Protein AF-A0A9N9JJL5-F1 (afdb_monomer)

Organism: NCBI:txid94023

Sequence (107 aa):
PIGTVGAVAVDMNGIIATATSTGGFNNKKSGRIGDTPLISAGTWADNETCGVRGTVNGEYFIRYGVAHDVSARMKYLGESVHKAATTVIENLKKVGGDGGAIALDKY

InterPro domains:
  IPR000246 Peptidase T2, asparaginase 2 [PF01112] (2-106)
  IPR000246 Peptidase T2, asparaginase 2 [PTHR10188] (3-106)
  IPR029055 Nucleophile aminohydrolases, N-terminal [SSF56235] (2-106)

Mean predicted aligned error: 3.03 Å

Nearest PDB structures (foldseek):
  7r1g-assembly1_DDD  TM=9.789E-01  e=4.298E-13  Escherichia coli
  8bp9-assembly1_BBB  TM=9.759E-01  e=1.670E-12  Escherichia coli K-12
  7qyx-assembly1_BBB  TM=9.784E-01  e=3.188E-12  Escherichia coli
  7r5c-assembly1_BBB  TM=9.851E-01  e=7.880E-12  Escherichia coli
  7qsf-assembly1_DDD  TM=9.739E-01  e=7.880E-12  Escherichia coli

Solvent-accessible surface area (backbone atoms only — not comparable to full-atom values): 5892 Å² total; per-residue (Å²): 124,86,69,69,47,66,51,66,50,67,50,99,85,48,50,44,43,51,50,46,49,63,88,68,55,81,91,56,62,88,88,71,79,60,11,46,88,32,76,32,12,12,24,25,58,37,72,92,43,30,11,20,31,52,36,64,51,30,71,46,26,47,78,61,26,45,26,36,47,28,36,48,35,26,70,75,68,70,39,53,66,69,58,23,46,51,51,51,52,54,53,39,44,76,74,73,36,57,68,54,68,55,72,49,49,84,120

Secondary structure (DSSP, 8-state):
----EEEEEE-TT--EEEEEE----TTPPTT---STTSBTTTEEE-TTSEEEEEES-HHHHHHTTHHHHHHHHHHHH---HHHHHHHHHHHHHHTT---EEEEEE--

Structure (mmCIF, N/CA/C/O backbone):
data_AF-A0A9N9JJL5-F1
#
_entry.id   AF-A0A9N9JJL5-F1
#
loop_
_atom_site.group_PDB
_atom_site.id
_atom_site.type_symbol
_atom_site.label_atom_id
_atom_site.label_alt_id
_atom_site.label_comp_id
_atom_site.label_asym_id
_atom_site.label_entity_id
_atom_site.label_seq_id
_atom_site.pdbx_PDB_ins_code
_atom_site.Cartn_x
_atom_site.Cartn_y
_atom_site.Cartn_z
_atom_site.occupancy
_atom_site.B_iso_or_equiv
_atom_site.auth_seq_id
_atom_site.auth_comp_id
_atom_site.auth_asym_id
_atom_site.auth_atom_id
_atom_site.pdbx_PDB_model_num
ATOM 1 N N . PRO A 1 1 ? 11.301 7.832 -13.876 1.00 60.03 1 PRO A N 1
ATOM 2 C CA . PRO A 1 1 ? 9.855 7.599 -13.634 1.00 60.03 1 PRO A CA 1
ATOM 3 C C . PRO A 1 1 ? 9.138 8.920 -13.380 1.00 60.03 1 PRO A C 1
ATOM 5 O O . PRO A 1 1 ? 9.509 9.592 -12.429 1.00 60.03 1 PRO A O 1
ATOM 8 N N . ILE A 1 2 ? 8.144 9.299 -14.182 1.00 59.25 2 ILE A N 1
ATOM 9 C CA . ILE A 1 2 ? 7.223 10.368 -13.779 1.00 59.25 2 ILE A CA 1
ATOM 10 C C . ILE A 1 2 ? 5.853 10.013 -14.364 1.00 59.25 2 ILE A C 1
ATOM 12 O O . ILE A 1 2 ? 5.703 10.041 -15.580 1.00 59.25 2 ILE A O 1
ATOM 16 N N . GLY A 1 3 ? 4.890 9.600 -13.529 1.00 73.25 3 GLY A N 1
ATOM 17 C CA . GLY A 1 3 ? 3.501 9.471 -13.992 1.00 73.25 3 GLY A CA 1
ATOM 18 C C . GLY A 1 3 ? 2.620 8.366 -13.407 1.00 73.25 3 GLY A C 1
ATOM 19 O O . GLY A 1 3 ? 1.536 8.169 -13.944 1.00 73.25 3 GLY A O 1
ATOM 20 N N . THR A 1 4 ? 3.008 7.635 -12.351 1.00 88.94 4 THR A N 1
ATOM 21 C CA . THR A 1 4 ? 2.000 6.813 -11.650 1.00 88.94 4 THR A CA 1
ATOM 22 C C . THR A 1 4 ? 1.018 7.743 -10.946 1.00 88.94 4 THR A C 1
ATOM 24 O O . THR A 1 4 ? 1.412 8.573 -10.122 1.00 88.94 4 THR A O 1
ATOM 27 N N . VAL A 1 5 ? -0.258 7.592 -11.278 1.00 93.69 5 VAL A N 1
ATOM 28 C CA . VAL A 1 5 ? -1.373 8.342 -10.703 1.00 93.69 5 VAL A CA 1
ATOM 29 C C . VAL A 1 5 ? -2.281 7.392 -9.942 1.00 93.69 5 VAL A C 1
ATOM 31 O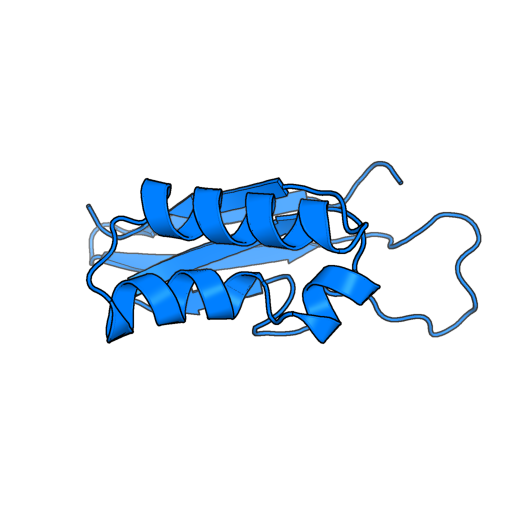 O . VAL A 1 5 ? -2.325 6.195 -10.215 1.00 93.69 5 VAL A O 1
ATOM 34 N N . GLY A 1 6 ? -3.017 7.922 -8.979 1.00 94.44 6 GLY A N 1
ATOM 35 C CA . GLY A 1 6 ? -3.997 7.138 -8.251 1.00 94.44 6 GLY A CA 1
ATOM 36 C C . GLY A 1 6 ? -4.735 7.970 -7.223 1.00 94.44 6 GLY A C 1
ATOM 37 O O . GLY A 1 6 ? -4.286 9.058 -6.853 1.00 94.44 6 GLY A O 1
ATOM 38 N N . ALA A 1 7 ? -5.858 7.434 -6.771 1.00 96.94 7 ALA A N 1
ATOM 39 C CA . ALA A 1 7 ? -6.756 8.055 -5.817 1.00 96.94 7 ALA A CA 1
ATOM 40 C C . ALA A 1 7 ? -7.221 7.022 -4.790 1.00 96.94 7 ALA A C 1
ATOM 42 O O . ALA A 1 7 ? -7.370 5.843 -5.111 1.00 96.94 7 ALA A O 1
ATOM 43 N N . VAL A 1 8 ? -7.453 7.502 -3.571 1.00 97.62 8 VAL A N 1
ATOM 44 C CA . VAL A 1 8 ? -8.130 6.781 -2.493 1.00 97.62 8 VAL A CA 1
ATOM 45 C C . VAL A 1 8 ? -9.303 7.655 -2.064 1.00 97.62 8 VAL A C 1
ATOM 47 O O . VAL A 1 8 ? -9.130 8.869 -1.937 1.00 97.62 8 VAL A O 1
ATOM 50 N N . ALA A 1 9 ? -10.477 7.064 -1.875 1.00 97.81 9 ALA A N 1
ATOM 51 C CA . ALA A 1 9 ? -11.674 7.768 -1.436 1.00 97.81 9 ALA A CA 1
ATOM 52 C C . ALA A 1 9 ? -12.482 6.918 -0.450 1.00 97.81 9 ALA A C 1
ATOM 54 O O . ALA A 1 9 ? -12.456 5.688 -0.515 1.00 97.81 9 ALA A O 1
ATOM 55 N N . VAL A 1 10 ? -13.217 7.605 0.425 1.00 97.56 10 VAL A N 1
ATOM 56 C CA . VAL A 1 10 ? -14.236 7.037 1.313 1.00 97.56 10 VAL A CA 1
ATOM 57 C C . VAL A 1 10 ? -15.564 7.706 0.998 1.00 97.56 10 VAL A C 1
ATOM 59 O O . VAL A 1 10 ? -15.629 8.933 0.890 1.00 97.56 10 VAL A O 1
ATOM 62 N N . ASP A 1 11 ? -16.608 6.904 0.810 1.00 96.75 11 ASP A N 1
ATOM 63 C CA . ASP A 1 11 ? -17.966 7.407 0.622 1.00 96.75 11 ASP A CA 1
ATOM 64 C C . ASP A 1 11 ? -18.697 7.639 1.962 1.00 96.75 11 ASP A C 1
ATOM 66 O O . ASP A 1 11 ? -18.192 7.342 3.044 1.00 96.75 11 ASP A O 1
ATOM 70 N N . MET A 1 12 ? -19.924 8.164 1.899 1.00 95.75 12 MET A N 1
ATOM 71 C CA . MET A 1 12 ? -20.740 8.448 3.091 1.00 95.75 12 MET A CA 1
ATOM 72 C C . MET A 1 12 ? -21.160 7.194 3.877 1.00 95.75 12 MET A C 1
ATOM 74 O O . MET A 1 12 ? -21.589 7.315 5.021 1.00 95.75 12 MET A O 1
ATOM 78 N N . ASN A 1 13 ? -21.055 6.005 3.281 1.00 95.19 13 ASN A N 1
ATOM 79 C CA . ASN A 1 13 ? -21.351 4.732 3.934 1.00 95.19 13 ASN A CA 1
ATOM 80 C C . ASN A 1 13 ? -20.095 4.107 4.566 1.00 95.19 13 ASN A C 1
ATOM 82 O O . ASN A 1 13 ? -20.168 3.004 5.106 1.00 95.19 13 ASN A O 1
ATOM 86 N N . GLY A 1 14 ? -18.943 4.785 4.492 1.00 94.44 14 GLY A N 1
ATOM 87 C CA . GLY A 1 14 ? -1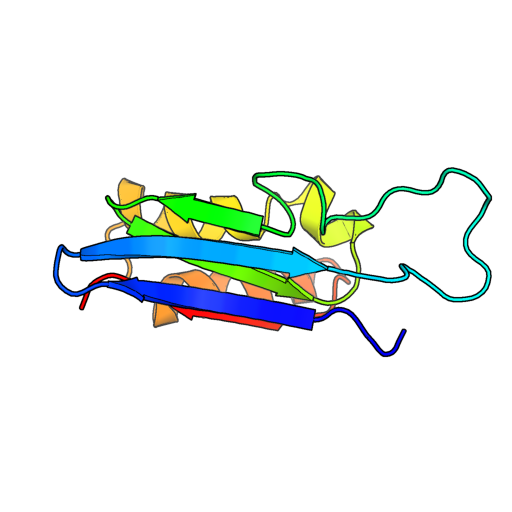7.666 4.257 4.960 1.00 94.44 14 GLY A CA 1
ATOM 88 C C . GLY A 1 14 ? -17.049 3.223 4.016 1.00 94.44 14 GLY A C 1
ATOM 89 O O . GLY A 1 14 ? -16.173 2.471 4.441 1.00 94.44 14 GLY A O 1
ATOM 90 N N . ILE A 1 15 ? -17.495 3.154 2.756 1.00 97.56 15 ILE A N 1
ATOM 91 C CA . ILE A 1 15 ? -16.905 2.270 1.749 1.00 97.56 15 ILE A CA 1
ATOM 92 C C . ILE A 1 15 ? -15.636 2.913 1.202 1.00 97.56 15 ILE A C 1
ATOM 94 O O . ILE A 1 15 ? -15.651 4.040 0.704 1.00 97.56 15 ILE A O 1
ATOM 98 N N . ILE A 1 16 ? -14.544 2.160 1.270 1.00 98.12 16 ILE A N 1
ATOM 99 C CA . ILE A 1 16 ? -13.229 2.536 0.772 1.00 98.12 16 ILE A CA 1
ATOM 100 C C . ILE A 1 16 ? -13.076 2.046 -0.667 1.00 98.12 16 ILE A C 1
ATOM 102 O O . ILE A 1 16 ? -13.289 0.873 -0.976 1.00 98.12 16 ILE A O 1
ATOM 106 N N . ALA A 1 17 ? -12.620 2.938 -1.542 1.00 97.94 17 ALA A N 1
ATOM 107 C CA . ALA A 1 17 ? -12.239 2.606 -2.906 1.00 97.94 17 ALA A CA 1
ATOM 108 C C . ALA A 1 17 ? -10.871 3.199 -3.255 1.00 97.94 17 ALA A C 1
ATOM 110 O O . ALA A 1 17 ? -10.567 4.349 -2.931 1.00 97.94 17 ALA A O 1
ATOM 111 N N . THR A 1 18 ? -10.070 2.418 -3.979 1.00 97.81 18 THR A N 1
ATOM 112 C CA . THR A 1 18 ? -8.740 2.823 -4.436 1.00 97.81 18 THR A CA 1
ATOM 113 C C . THR A 1 18 ? -8.547 2.467 -5.900 1.00 97.81 18 THR A C 1
ATOM 115 O O . THR A 1 18 ? -8.887 1.366 -6.330 1.00 97.81 18 THR A O 1
ATOM 118 N N . ALA A 1 19 ? -7.939 3.376 -6.657 1.00 96.94 19 ALA A N 1
ATOM 119 C CA . ALA A 1 19 ? -7.534 3.132 -8.033 1.00 96.94 19 ALA A CA 1
ATOM 120 C C . ALA A 1 19 ? -6.128 3.678 -8.290 1.00 96.94 19 ALA A C 1
ATOM 122 O O . ALA A 1 19 ? -5.797 4.786 -7.865 1.00 96.94 19 ALA A O 1
ATOM 123 N N . THR A 1 20 ? -5.329 2.928 -9.048 1.00 95.31 20 THR A N 1
ATOM 124 C CA . THR A 1 20 ? -3.971 3.315 -9.449 1.00 95.31 20 THR A CA 1
ATOM 125 C C . THR A 1 20 ? -3.777 3.009 -10.932 1.00 95.31 20 THR A C 1
ATOM 127 O O . THR A 1 20 ? -4.221 1.973 -11.422 1.00 95.31 20 THR A O 1
ATOM 130 N N . SER A 1 21 ? -3.103 3.898 -11.661 1.00 94.75 21 SER A N 1
ATOM 131 C CA . SER A 1 21 ? -2.784 3.737 -13.082 1.00 94.75 21 SER A CA 1
ATOM 132 C C . SER A 1 21 ? -1.369 4.227 -13.383 1.00 94.75 21 SER A C 1
ATOM 134 O O . SER A 1 21 ? -0.869 5.167 -12.761 1.00 94.75 21 SER A O 1
ATOM 136 N N . THR A 1 22 ? -0.688 3.571 -14.324 1.00 93.44 22 THR A N 1
ATOM 137 C CA . THR A 1 22 ? 0.705 3.881 -14.659 1.00 93.44 22 THR A CA 1
ATOM 138 C C . THR A 1 22 ? 1.047 3.541 -16.107 1.00 93.44 22 THR A C 1
ATOM 140 O O . THR A 1 22 ? 0.611 2.524 -16.644 1.00 93.44 22 THR A O 1
ATOM 143 N N . GLY A 1 23 ? 1.925 4.344 -16.714 1.00 91.94 23 GLY A N 1
ATOM 144 C CA . GLY A 1 23 ? 2.645 3.968 -17.938 1.00 91.94 23 GLY A CA 1
ATOM 145 C C . GLY A 1 23 ? 3.805 2.992 -17.681 1.00 91.94 23 GLY A C 1
ATOM 146 O O . GLY A 1 23 ? 4.349 2.393 -18.614 1.00 91.94 23 GLY A O 1
ATOM 147 N N . GLY A 1 24 ? 4.180 2.777 -16.417 1.00 90.44 24 GLY A N 1
ATOM 148 C CA . GLY A 1 24 ? 5.364 2.026 -16.009 1.00 90.44 24 GLY A CA 1
ATOM 149 C C . GLY A 1 24 ? 6.645 2.860 -16.101 1.00 90.44 24 GLY A C 1
ATOM 150 O O . GLY A 1 24 ? 6.622 4.085 -16.012 1.00 90.44 24 GLY A O 1
ATOM 151 N N . PHE A 1 25 ? 7.789 2.190 -16.250 1.00 88.88 25 PHE A N 1
ATOM 152 C CA . PHE A 1 25 ? 9.074 2.867 -16.422 1.00 88.88 25 PHE A CA 1
ATOM 153 C C . PHE A 1 25 ? 9.383 3.168 -17.888 1.00 88.88 25 PHE A C 1
ATOM 155 O O . PHE A 1 25 ? 9.080 2.370 -18.778 1.00 88.88 25 PHE A O 1
ATOM 162 N N . ASN A 1 26 ? 10.054 4.300 -18.117 1.00 88.19 26 ASN A N 1
ATOM 163 C CA . ASN A 1 26 ? 10.707 4.584 -19.392 1.00 88.19 26 ASN A CA 1
ATOM 164 C C . ASN A 1 26 ? 11.709 3.465 -19.698 1.00 88.19 26 ASN A C 1
ATOM 166 O O . ASN A 1 26 ? 12.391 2.987 -18.791 1.00 88.19 26 ASN A O 1
ATOM 170 N N . ASN A 1 27 ? 11.793 3.058 -20.966 1.00 90.75 27 ASN A N 1
ATOM 171 C CA . ASN A 1 27 ? 12.679 1.984 -21.425 1.00 90.75 27 ASN A CA 1
ATOM 172 C C . ASN A 1 27 ? 12.479 0.632 -20.699 1.00 90.75 27 ASN A C 1
ATOM 174 O O . ASN A 1 27 ? 13.411 -0.162 -20.563 1.00 90.75 27 ASN A O 1
ATOM 178 N N . LYS A 1 28 ? 11.265 0.355 -20.199 1.00 90.06 28 LYS A N 1
ATOM 179 C CA . LYS A 1 28 ? 10.934 -0.962 -19.640 1.00 90.06 28 LYS A CA 1
ATOM 180 C C . LYS A 1 28 ? 11.020 -2.040 -20.725 1.00 90.06 28 LYS A C 1
ATOM 182 O O . LYS A 1 28 ? 10.631 -1.808 -21.869 1.00 90.06 28 LYS A O 1
ATOM 187 N N . LYS A 1 29 ? 11.451 -3.247 -20.345 1.00 94.56 29 LYS A N 1
ATOM 188 C CA . LYS A 1 29 ? 11.319 -4.425 -21.215 1.00 94.56 29 LYS A CA 1
ATOM 189 C C . LYS A 1 29 ? 9.847 -4.635 -21.580 1.00 94.56 29 LYS A C 1
ATOM 191 O O . LYS A 1 29 ? 8.965 -4.428 -20.740 1.00 94.56 29 LYS A O 1
ATOM 196 N N . SER A 1 30 ? 9.588 -5.066 -22.815 1.00 95.81 30 SER A N 1
ATOM 197 C CA . SER A 1 30 ? 8.235 -5.444 -23.232 1.00 95.81 30 SER A CA 1
ATOM 198 C C . SER A 1 30 ? 7.679 -6.516 -22.291 1.00 95.81 30 SER A C 1
ATOM 200 O O . SER A 1 30 ? 8.406 -7.419 -21.877 1.00 95.81 30 SER A O 1
ATOM 202 N N . GLY A 1 31 ? 6.418 -6.366 -21.892 1.00 95.00 31 GLY A N 1
ATOM 203 C CA . GLY A 1 31 ? 5.772 -7.255 -20.925 1.00 95.00 31 GLY A CA 1
ATOM 204 C C . GLY A 1 31 ? 6.151 -7.033 -19.455 1.00 95.00 31 GLY A C 1
ATOM 205 O O . GLY A 1 31 ? 5.623 -7.737 -18.602 1.00 95.00 31 GLY A O 1
ATOM 206 N N . ARG A 1 32 ? 7.011 -6.061 -19.103 1.00 95.19 32 ARG A N 1
ATOM 207 C CA . ARG A 1 32 ? 7.284 -5.746 -17.687 1.00 95.19 32 ARG A CA 1
ATOM 208 C C . ARG A 1 32 ? 6.023 -5.214 -17.003 1.00 95.19 32 ARG A C 1
ATOM 210 O O . ARG A 1 32 ? 5.514 -4.152 -17.373 1.00 95.19 32 ARG A O 1
ATOM 217 N N . ILE A 1 33 ? 5.611 -5.895 -15.937 1.00 93.75 33 ILE A N 1
ATOM 218 C CA . ILE A 1 33 ? 4.505 -5.512 -15.052 1.00 93.75 33 ILE A CA 1
ATOM 219 C C . ILE A 1 33 ? 5.079 -4.934 -13.751 1.00 93.75 33 ILE A C 1
ATOM 221 O O . ILE A 1 33 ? 6.049 -5.458 -13.211 1.00 93.75 33 ILE A O 1
ATOM 225 N N . GLY A 1 34 ? 4.525 -3.805 -13.305 1.00 93.75 34 GLY A N 1
ATOM 226 C CA . GLY A 1 34 ? 4.864 -3.172 -12.026 1.00 93.75 34 GLY A CA 1
ATOM 227 C C . GLY A 1 34 ? 3.845 -3.493 -10.931 1.00 93.75 34 GLY A C 1
ATOM 228 O O . GLY A 1 34 ? 2.981 -4.342 -11.104 1.00 93.75 34 GLY A O 1
ATOM 229 N N . ASP A 1 35 ? 3.928 -2.772 -9.822 1.00 95.00 35 ASP A N 1
ATOM 230 C CA . ASP A 1 35 ? 3.061 -2.895 -8.644 1.00 95.00 35 ASP A CA 1
ATOM 231 C C . ASP A 1 35 ? 1.618 -2.435 -8.885 1.00 95.00 35 ASP A C 1
ATOM 233 O O . ASP A 1 35 ? 0.688 -2.988 -8.311 1.00 95.00 35 ASP A O 1
ATOM 237 N N . THR A 1 36 ? 1.428 -1.429 -9.740 1.00 94.94 36 THR A N 1
ATOM 238 C CA . THR A 1 36 ? 0.145 -0.742 -9.942 1.00 94.94 36 THR A CA 1
ATOM 239 C C . THR A 1 36 ? -1.062 -1.667 -10.197 1.00 94.94 36 THR A C 1
ATOM 241 O O . THR A 1 36 ? -2.070 -1.488 -9.512 1.00 94.94 36 THR A O 1
ATOM 244 N N . PRO A 1 37 ? -1.013 -2.648 -11.126 1.00 95.00 37 PRO A N 1
ATOM 245 C CA . PRO A 1 37 ? -2.138 -3.558 -11.367 1.00 95.00 37 PRO A CA 1
ATOM 246 C C . PRO A 1 37 ? -2.219 -4.725 -10.369 1.00 95.00 37 PRO A C 1
ATOM 248 O O . PRO A 1 37 ? -3.110 -5.562 -10.489 1.00 95.00 37 PRO A O 1
ATOM 251 N N . LEU A 1 38 ? -1.281 -4.831 -9.426 1.00 95.75 38 LEU A N 1
ATOM 252 C CA . LEU A 1 38 ? -1.208 -5.937 -8.481 1.00 95.75 38 LEU A CA 1
ATOM 253 C C . LEU A 1 38 ? -1.841 -5.520 -7.154 1.00 95.75 38 LEU A C 1
ATOM 255 O O . LEU A 1 38 ? -1.312 -4.673 -6.424 1.00 95.75 38 LEU A O 1
ATOM 259 N N . ILE A 1 39 ? -2.974 -6.151 -6.840 1.00 95.75 39 ILE A N 1
ATOM 260 C CA . ILE A 1 39 ? -3.600 -6.045 -5.522 1.00 95.75 39 ILE A CA 1
ATOM 261 C C . ILE A 1 39 ? -2.587 -6.510 -4.472 1.00 95.75 39 ILE A C 1
ATOM 263 O O . ILE A 1 39 ? -1.836 -7.455 -4.713 1.00 95.75 39 ILE A O 1
ATOM 267 N N . SER A 1 40 ? -2.540 -5.800 -3.345 1.00 93.25 40 SER A N 1
ATOM 268 C CA . SER A 1 40 ? -1.571 -5.951 -2.242 1.00 93.25 40 SER A CA 1
ATOM 269 C C . SER A 1 40 ? -0.241 -5.225 -2.423 1.00 93.25 40 SER A C 1
ATOM 271 O O . SER A 1 40 ? 0.401 -4.907 -1.424 1.00 93.25 40 SER A O 1
ATOM 273 N N . ALA A 1 41 ? 0.176 -4.920 -3.654 1.00 95.50 41 ALA A N 1
ATOM 274 C CA . ALA A 1 41 ? 1.436 -4.224 -3.908 1.00 95.50 41 ALA A CA 1
ATOM 275 C C . ALA A 1 41 ? 1.227 -2.711 -4.039 1.00 95.50 41 ALA A C 1
ATOM 277 O O . ALA A 1 41 ? 1.562 -1.959 -3.125 1.00 95.50 41 ALA A O 1
ATOM 278 N N . GLY A 1 42 ? 0.677 -2.271 -5.175 1.00 93.69 42 GLY A N 1
ATOM 279 C CA . GLY A 1 42 ? 0.487 -0.855 -5.498 1.00 93.69 42 GLY A CA 1
ATOM 280 C C . GLY A 1 42 ? -0.926 -0.337 -5.232 1.00 93.69 42 GLY A C 1
ATOM 281 O O . GLY A 1 42 ? -1.118 0.874 -5.155 1.00 93.69 42 GLY A O 1
ATOM 282 N N . THR A 1 43 ? -1.905 -1.233 -5.085 1.00 96.81 43 THR A N 1
ATOM 283 C CA . THR A 1 43 ? -3.325 -0.891 -4.931 1.0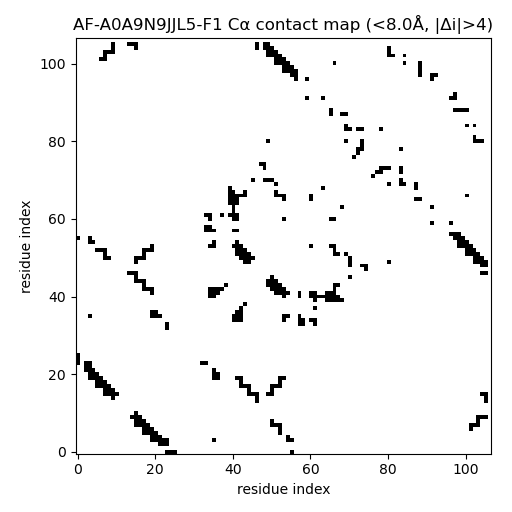0 96.81 43 THR A CA 1
ATOM 284 C C . THR A 1 43 ? -3.966 -1.774 -3.866 1.00 96.81 43 THR A C 1
ATOM 286 O O . THR A 1 43 ? -3.866 -3.002 -3.925 1.00 96.81 43 THR A O 1
ATOM 289 N N . TRP A 1 44 ? -4.636 -1.151 -2.900 1.00 97.88 44 TRP A N 1
ATOM 290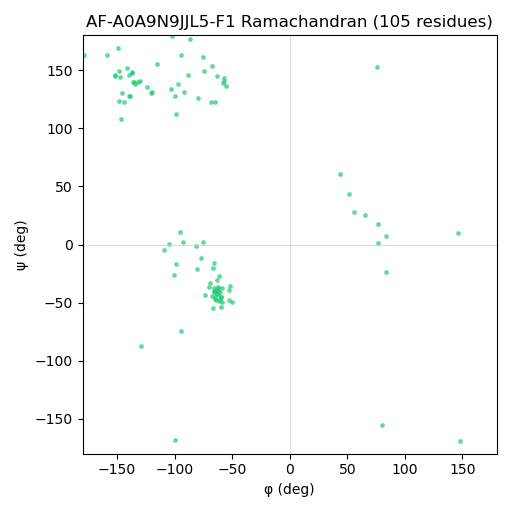 C CA . TRP A 1 44 ? -5.358 -1.837 -1.834 1.00 97.88 44 TRP A CA 1
ATOM 291 C C . TRP A 1 44 ? -6.591 -1.046 -1.395 1.00 97.88 44 TRP A C 1
ATOM 293 O O . TRP A 1 44 ? -6.558 0.185 -1.349 1.00 97.88 44 TRP A O 1
ATOM 303 N N . ALA A 1 45 ? -7.664 -1.753 -1.058 1.00 98.00 45 ALA A N 1
ATOM 304 C CA . ALA A 1 45 ? -8.861 -1.205 -0.435 1.00 98.00 45 ALA A CA 1
ATOM 305 C C . ALA A 1 45 ? -9.477 -2.273 0.473 1.00 98.00 45 ALA A C 1
ATOM 307 O O . ALA A 1 45 ? -9.778 -3.372 0.011 1.00 98.00 45 ALA A O 1
ATOM 308 N N . ASP A 1 46 ? -9.645 -1.943 1.750 1.00 97.88 46 ASP A N 1
ATOM 309 C CA . ASP A 1 46 ? -10.308 -2.785 2.742 1.00 97.88 46 ASP A CA 1
ATOM 310 C C . ASP A 1 46 ? -11.099 -1.892 3.709 1.00 97.88 46 ASP A C 1
ATOM 312 O O . ASP A 1 46 ? -10.532 -1.003 4.344 1.00 97.88 46 ASP A O 1
ATOM 316 N N . ASN A 1 47 ? -12.411 -2.129 3.809 1.00 97.31 47 ASN A N 1
ATOM 317 C CA . ASN A 1 47 ? -13.333 -1.353 4.648 1.00 97.31 47 ASN A CA 1
ATOM 318 C C . ASN A 1 47 ? -13.059 -1.517 6.152 1.00 97.31 47 ASN A C 1
ATOM 320 O O . ASN A 1 47 ? -13.489 -0.687 6.957 1.00 97.31 47 ASN A O 1
ATOM 324 N N . GLU A 1 48 ? -12.371 -2.589 6.552 1.00 96.69 48 GLU A N 1
ATOM 325 C CA . GLU A 1 48 ? -12.000 -2.814 7.949 1.00 96.69 48 GLU A CA 1
ATOM 326 C C . GLU A 1 48 ? -10.764 -2.007 8.364 1.00 96.69 48 GLU A C 1
ATOM 328 O O . GLU A 1 48 ? -10.573 -1.768 9.558 1.00 96.69 48 GLU A O 1
ATOM 333 N N . THR A 1 49 ? -9.940 -1.573 7.404 1.00 97.75 49 THR A N 1
ATOM 334 C CA . THR A 1 49 ? -8.650 -0.923 7.663 1.00 97.75 49 THR A CA 1
ATOM 335 C C . THR A 1 49 ? -8.497 0.388 6.894 1.00 97.75 49 THR A C 1
ATOM 337 O O . THR A 1 49 ? -8.775 1.449 7.444 1.00 97.75 49 THR A O 1
ATOM 340 N N . CYS A 1 50 ? -8.015 0.342 5.652 1.00 98.06 50 CYS A N 1
ATOM 341 C CA . CYS A 1 50 ? -7.690 1.506 4.841 1.00 98.06 50 CYS A CA 1
ATOM 342 C C . CYS A 1 50 ? -7.667 1.194 3.338 1.00 98.06 50 CYS A C 1
ATOM 344 O O . CYS A 1 50 ? -7.542 0.049 2.890 1.00 98.06 50 CYS A O 1
ATOM 346 N N . GLY A 1 51 ? -7.730 2.261 2.546 1.00 98.19 51 GLY A N 1
ATOM 347 C CA . GLY A 1 51 ? -7.344 2.267 1.144 1.00 98.19 51 GLY A CA 1
ATOM 348 C C . GLY A 1 51 ? -5.925 2.792 0.998 1.00 98.19 51 GLY A C 1
ATOM 349 O O . GLY A 1 51 ? -5.550 3.756 1.662 1.00 98.19 51 GLY A O 1
ATOM 350 N N . VAL A 1 52 ? -5.125 2.161 0.139 1.00 97.75 52 VAL A N 1
ATOM 351 C CA . VAL A 1 52 ? -3.721 2.522 -0.074 1.00 97.75 52 VAL A CA 1
ATOM 352 C C . VAL A 1 52 ? -3.378 2.446 -1.550 1.00 97.75 52 VAL A C 1
ATOM 354 O O . VAL A 1 52 ? -3.562 1.409 -2.190 1.00 97.75 52 VAL A O 1
ATOM 357 N N . ARG A 1 53 ? -2.806 3.529 -2.078 1.00 94.75 53 ARG A N 1
ATOM 358 C CA . ARG A 1 53 ? -2.172 3.540 -3.399 1.00 94.75 53 ARG A CA 1
ATOM 359 C C . ARG A 1 53 ? -0.700 3.906 -3.293 1.00 94.75 53 ARG A C 1
ATOM 361 O O . ARG A 1 53 ? -0.353 4.904 -2.661 1.00 94.75 53 ARG A O 1
ATOM 368 N N . GLY A 1 54 ? 0.149 3.116 -3.937 1.00 89.69 54 GLY A N 1
ATOM 369 C CA . GLY A 1 54 ? 1.598 3.288 -3.992 1.00 89.69 54 GLY A CA 1
ATOM 370 C C . GLY A 1 54 ? 2.080 4.058 -5.220 1.00 89.69 54 GLY A C 1
ATOM 371 O O . GLY A 1 54 ? 1.360 4.231 -6.205 1.00 89.69 54 GLY A O 1
ATOM 372 N N . THR A 1 55 ? 3.316 4.549 -5.170 1.00 84.44 55 THR A N 1
ATOM 373 C CA . THR A 1 55 ? 4.030 5.071 -6.338 1.00 84.44 55 THR A CA 1
ATOM 374 C C . THR A 1 55 ? 5.543 4.918 -6.184 1.00 84.44 55 THR A C 1
ATOM 376 O O . THR A 1 55 ? 6.082 5.134 -5.099 1.00 84.44 55 THR A O 1
ATOM 379 N N . VAL A 1 56 ? 6.201 4.649 -7.324 1.00 71.94 56 VAL A N 1
ATOM 380 C CA . VAL A 1 56 ? 7.655 4.448 -7.529 1.00 71.94 56 VAL A CA 1
ATOM 381 C C . VAL A 1 56 ? 8.177 3.072 -7.057 1.00 71.94 56 VAL A C 1
ATOM 383 O O . VAL A 1 56 ? 7.556 2.399 -6.254 1.00 71.94 56 VAL A O 1
ATOM 386 N N . ASN A 1 57 ? 9.271 2.601 -7.677 1.00 83.69 57 ASN A N 1
ATOM 387 C CA . ASN A 1 57 ? 9.955 1.311 -7.461 1.00 83.69 57 ASN A CA 1
ATOM 388 C C . ASN A 1 57 ? 9.047 0.075 -7.322 1.00 83.69 57 ASN A C 1
ATOM 390 O O . ASN A 1 57 ? 9.102 -0.652 -6.329 1.00 83.69 57 ASN A O 1
ATOM 394 N N . GLY A 1 58 ? 8.272 -0.208 -8.374 1.00 86.56 58 GLY A N 1
ATOM 395 C CA . GLY A 1 58 ? 7.290 -1.296 -8.385 1.00 86.56 58 GLY A CA 1
ATOM 396 C C . GLY A 1 58 ? 7.815 -2.672 -7.958 1.00 86.56 58 GLY A C 1
ATOM 397 O O . GLY A 1 58 ? 7.117 -3.396 -7.263 1.00 86.56 58 GLY A O 1
ATOM 398 N N . GLU A 1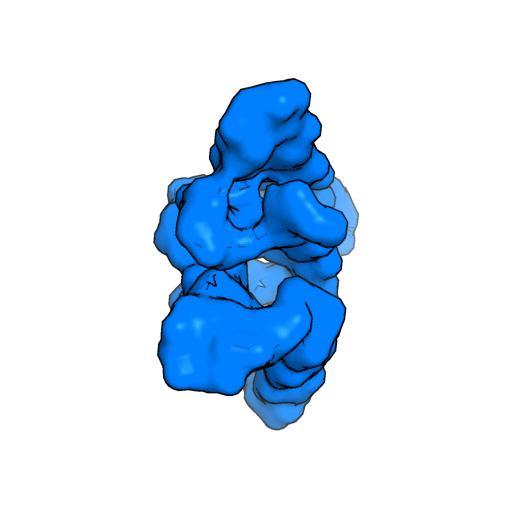 59 ? 9.058 -3.032 -8.278 1.00 94.19 59 GLU A N 1
ATOM 399 C CA . GLU A 1 59 ? 9.660 -4.299 -7.848 1.00 94.19 59 GLU A CA 1
ATOM 400 C C . GLU A 1 59 ? 9.767 -4.411 -6.317 1.00 94.19 59 GLU A C 1
ATOM 402 O O . GLU A 1 59 ? 9.564 -5.490 -5.763 1.00 94.19 59 GLU A O 1
ATOM 407 N N . TYR A 1 60 ? 10.048 -3.307 -5.620 1.00 94.94 60 TYR A N 1
ATOM 408 C CA . TYR A 1 60 ? 10.059 -3.278 -4.158 1.00 94.94 60 TYR A CA 1
ATOM 409 C C . TYR A 1 60 ? 8.639 -3.321 -3.595 1.00 94.94 60 TYR A C 1
ATOM 411 O O . TYR A 1 60 ? 8.370 -4.106 -2.692 1.00 94.94 60 TYR A O 1
ATOM 419 N N . PHE A 1 61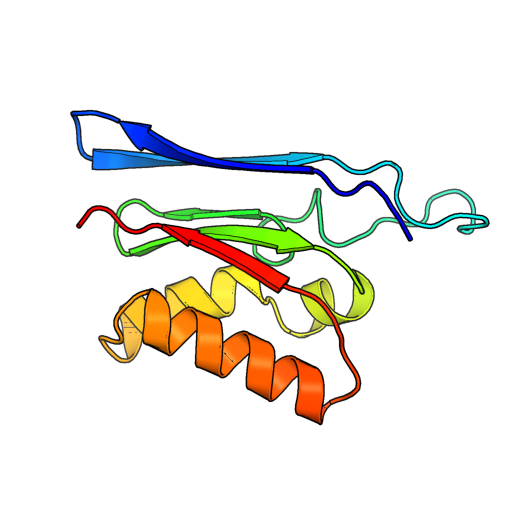 ? 7.708 -2.559 -4.172 1.00 94.88 61 PHE A N 1
ATOM 420 C CA . PHE A 1 61 ? 6.303 -2.590 -3.752 1.00 94.88 61 PHE A CA 1
ATOM 421 C C . PHE A 1 61 ? 5.689 -3.990 -3.874 1.00 94.88 61 PHE A C 1
ATOM 423 O O . PHE A 1 61 ? 4.947 -4.407 -2.988 1.00 94.88 61 PHE A O 1
ATOM 430 N N . ILE A 1 62 ? 6.052 -4.743 -4.919 1.00 96.12 62 ILE A N 1
ATOM 431 C CA . ILE A 1 62 ? 5.649 -6.144 -5.096 1.00 96.12 62 ILE A CA 1
ATOM 432 C C . ILE A 1 62 ? 6.280 -7.035 -4.029 1.00 96.12 62 ILE A C 1
ATOM 434 O O . ILE A 1 62 ? 5.572 -7.753 -3.329 1.00 96.12 62 ILE A O 1
ATOM 438 N N . ARG A 1 63 ? 7.610 -7.00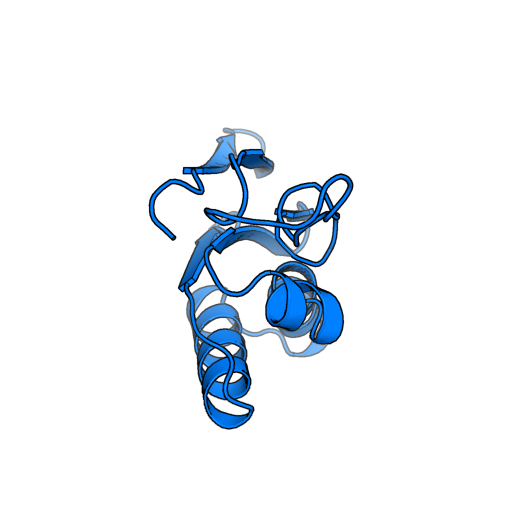0 -3.894 1.00 95.56 63 ARG A N 1
ATOM 439 C CA . ARG A 1 63 ? 8.346 -7.911 -3.000 1.00 95.56 63 ARG A CA 1
ATOM 440 C C . ARG A 1 63 ? 7.985 -7.733 -1.528 1.00 95.56 63 ARG A C 1
ATOM 442 O O . ARG A 1 63 ? 8.068 -8.699 -0.779 1.00 95.56 63 ARG A O 1
ATOM 449 N N . TYR A 1 64 ? 7.616 -6.518 -1.133 1.00 95.50 64 TYR A N 1
ATOM 450 C CA . TYR A 1 64 ? 7.287 -6.173 0.249 1.00 95.50 64 TYR A CA 1
ATOM 451 C C . TYR A 1 64 ? 5.782 -6.018 0.492 1.00 95.50 64 TYR A C 1
ATOM 453 O O . TYR A 1 64 ? 5.395 -5.721 1.615 1.00 95.50 64 TYR A O 1
ATOM 461 N N . GLY A 1 65 ? 4.935 -6.213 -0.529 1.00 95.75 65 GLY A N 1
ATOM 462 C CA . GLY A 1 65 ? 3.479 -6.110 -0.395 1.00 95.75 65 GLY A CA 1
ATOM 463 C C . GLY A 1 65 ? 3.032 -4.801 0.256 1.00 95.75 65 GLY A C 1
ATOM 464 O O . GLY A 1 65 ? 2.202 -4.828 1.157 1.00 95.75 65 GLY A O 1
ATOM 465 N N . VAL A 1 66 ? 3.628 -3.674 -0.152 1.00 96.75 66 VAL A N 1
ATOM 466 C CA . VAL A 1 66 ? 3.588 -2.400 0.592 1.00 96.75 66 VAL A CA 1
ATOM 467 C C . VAL A 1 66 ? 2.165 -1.960 0.938 1.00 96.75 66 VAL A C 1
ATOM 469 O O . VAL A 1 66 ? 1.903 -1.617 2.088 1.00 96.75 66 VAL A O 1
ATOM 472 N N . ALA A 1 67 ? 1.237 -1.982 -0.022 1.00 97.38 67 ALA A N 1
ATOM 473 C CA . ALA A 1 67 ? -0.135 -1.544 0.227 1.00 97.38 67 ALA A CA 1
ATOM 474 C C . ALA A 1 67 ? -0.869 -2.458 1.227 1.00 97.38 67 ALA A C 1
ATOM 476 O O . ALA A 1 67 ? -1.557 -1.969 2.123 1.00 97.38 67 ALA A O 1
ATOM 477 N N . HIS A 1 68 ? -0.679 -3.775 1.118 1.00 98.00 68 HIS A N 1
ATOM 478 C CA . HIS A 1 68 ? -1.238 -4.730 2.073 1.00 98.00 68 HIS A CA 1
ATOM 479 C C . HIS A 1 68 ? -0.564 -4.649 3.447 1.00 98.00 68 HIS A C 1
ATOM 481 O O . HIS A 1 68 ? -1.253 -4.781 4.450 1.00 98.00 68 HIS A O 1
ATOM 487 N N . ASP A 1 69 ? 0.746 -4.411 3.525 1.00 97.94 69 ASP A N 1
ATOM 488 C CA . ASP A 1 69 ? 1.463 -4.333 4.803 1.00 97.94 69 ASP A CA 1
ATOM 489 C C . ASP A 1 69 ? 0.940 -3.175 5.666 1.00 97.94 69 ASP A C 1
ATOM 491 O O . ASP A 1 69 ? 0.740 -3.332 6.868 1.00 97.94 69 ASP A O 1
ATOM 495 N N . VAL A 1 70 ? 0.584 -2.039 5.054 1.00 98.25 70 VAL A N 1
ATOM 496 C CA . VAL A 1 70 ? -0.096 -0.943 5.767 1.00 98.25 70 VAL A CA 1
ATOM 497 C C . VAL A 1 70 ? -1.417 -1.423 6.380 1.00 98.25 70 VAL A C 1
ATOM 499 O O . VAL A 1 70 ? -1.633 -1.242 7.579 1.00 98.25 70 VAL A O 1
ATOM 502 N N . SER A 1 71 ? -2.265 -2.095 5.595 1.00 98.44 71 SER A N 1
ATOM 503 C CA . SER A 1 71 ? -3.524 -2.680 6.081 1.00 98.44 71 SER A CA 1
ATOM 504 C C . SER A 1 71 ? -3.294 -3.716 7.189 1.00 98.44 71 SER A C 1
ATOM 506 O O . SER A 1 71 ? -3.943 -3.671 8.233 1.00 98.44 71 SER A O 1
ATOM 508 N N . ALA A 1 72 ? -2.324 -4.613 7.014 1.00 98.50 72 ALA A N 1
ATOM 509 C CA . ALA A 1 72 ? -1.997 -5.666 7.968 1.00 98.50 72 ALA A CA 1
ATOM 510 C C . ALA A 1 72 ? -1.532 -5.093 9.312 1.00 98.50 72 ALA A C 1
ATOM 512 O O . ALA A 1 72 ? -1.940 -5.575 10.366 1.00 98.50 72 ALA A O 1
ATOM 513 N N . ARG A 1 73 ? -0.728 -4.028 9.300 1.00 98.50 73 ARG A N 1
ATOM 514 C CA . ARG A 1 73 ? -0.311 -3.338 10.527 1.00 98.50 73 ARG A CA 1
ATOM 515 C C . ARG A 1 73 ? -1.486 -2.693 11.249 1.00 98.50 73 ARG A C 1
ATOM 517 O O . ARG A 1 73 ? -1.574 -2.811 12.468 1.00 98.50 73 ARG A O 1
ATOM 524 N N . MET A 1 74 ? -2.414 -2.071 10.523 1.00 98.31 74 MET A N 1
ATOM 525 C CA . MET A 1 74 ? -3.644 -1.563 11.134 1.00 98.31 74 MET A CA 1
ATOM 526 C C . MET A 1 74 ? -4.465 -2.706 11.747 1.00 98.31 74 MET A C 1
ATOM 528 O O . MET A 1 74 ? -4.826 -2.640 12.919 1.00 98.31 74 MET A O 1
ATOM 532 N N . LYS A 1 75 ? -4.688 -3.789 10.990 1.00 98.38 75 LYS A N 1
ATOM 533 C CA . LYS A 1 75 ? -5.515 -4.929 11.412 1.00 98.38 75 LYS A CA 1
ATOM 534 C C . LYS A 1 75 ? -4.942 -5.684 12.609 1.00 98.38 75 LYS A C 1
ATOM 536 O O . LYS A 1 75 ? -5.680 -6.034 13.523 1.00 98.38 75 LYS A O 1
ATOM 54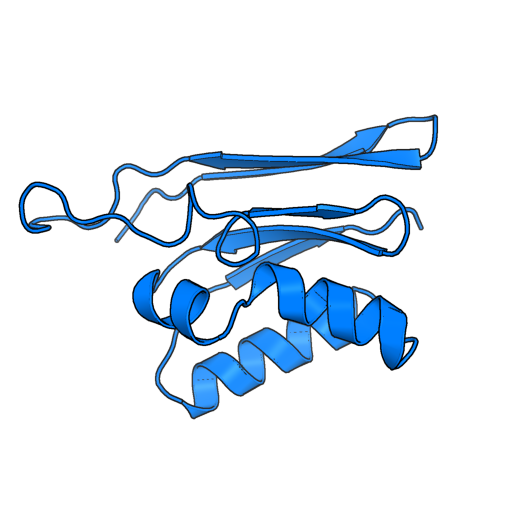1 N N . TYR A 1 76 ? -3.642 -5.969 12.590 1.00 98.50 76 TYR A N 1
ATOM 542 C CA . TYR A 1 76 ? -3.013 -6.883 13.546 1.00 98.50 76 TYR A CA 1
ATOM 543 C C . TYR A 1 76 ? -2.284 -6.177 14.687 1.00 98.50 76 TYR A C 1
ATOM 545 O O . TYR A 1 76 ? -2.146 -6.759 15.759 1.00 98.50 76 TYR A O 1
ATOM 553 N N . LEU A 1 77 ? -1.816 -4.942 14.481 1.00 98.19 77 LEU A N 1
ATOM 554 C CA . LEU A 1 77 ? -1.096 -4.173 15.504 1.00 98.19 77 LEU A CA 1
ATOM 555 C C . LEU A 1 77 ? -1.916 -2.998 16.054 1.00 98.19 77 LEU A C 1
ATOM 557 O O . LEU A 1 77 ? -1.453 -2.327 16.975 1.00 98.19 77 LEU A O 1
ATOM 561 N N . GLY A 1 78 ? -3.106 -2.730 15.503 1.00 97.44 78 GLY A N 1
ATOM 562 C CA . GLY A 1 78 ? -3.965 -1.625 15.937 1.00 97.44 78 GLY A CA 1
ATOM 563 C C . GLY A 1 78 ? -3.354 -0.244 15.683 1.00 97.44 78 GLY A C 1
ATOM 564 O O . GLY A 1 78 ? -3.642 0.705 16.409 1.00 97.44 78 GLY A O 1
ATOM 565 N N . GLU A 1 79 ? -2.453 -0.125 14.706 1.00 98.25 79 GLU A N 1
ATOM 566 C CA . GLU A 1 79 ? -1.815 1.150 14.379 1.00 98.25 79 GLU A CA 1
ATOM 567 C C . GLU A 1 79 ? -2.769 2.088 13.631 1.00 98.25 79 GLU A C 1
ATOM 569 O O . GLU A 1 79 ? -3.613 1.642 12.858 1.00 98.25 79 GLU A O 1
ATOM 574 N N . SER A 1 80 ? -2.597 3.402 13.812 1.00 98.19 80 SER A N 1
ATOM 575 C CA . SER A 1 80 ? -3.273 4.391 12.967 1.00 98.19 80 SER A CA 1
ATOM 576 C C . SER A 1 80 ? -2.749 4.331 11.532 1.00 98.19 80 SER A C 1
ATOM 578 O O . SER A 1 80 ? -1.579 3.991 11.314 1.00 98.19 80 SER A O 1
ATOM 580 N N . VAL A 1 81 ? -3.570 4.741 10.557 1.00 98.00 81 VAL A N 1
ATOM 581 C CA . VAL A 1 81 ? -3.176 4.773 9.137 1.00 98.00 81 VAL A CA 1
ATOM 582 C C . VAL A 1 81 ? -1.870 5.546 8.917 1.00 98.00 81 VAL A C 1
ATOM 584 O O . VAL A 1 81 ? -0.991 5.097 8.182 1.00 98.00 81 VAL A O 1
ATOM 587 N N . HIS A 1 82 ? -1.683 6.660 9.634 1.00 97.69 82 HIS A N 1
ATOM 588 C CA . HIS A 1 82 ? -0.470 7.471 9.556 1.00 97.69 82 HIS A CA 1
ATOM 589 C C . HIS A 1 82 ? 0.771 6.711 10.044 1.00 97.69 82 HIS A C 1
ATOM 591 O O . HIS A 1 82 ? 1.802 6.703 9.365 1.00 97.69 82 HIS A O 1
ATOM 597 N N . LYS A 1 83 ? 0.683 6.050 11.207 1.00 98.38 83 LYS A N 1
ATOM 598 C CA . LYS A 1 83 ? 1.806 5.295 11.780 1.00 98.38 83 LYS A CA 1
ATOM 599 C C . LYS A 1 83 ? 2.144 4.075 10.923 1.00 98.38 83 LYS A C 1
ATOM 601 O O . LYS A 1 83 ? 3.322 3.843 10.639 1.00 98.38 83 LYS A O 1
ATOM 606 N N . ALA A 1 84 ? 1.126 3.331 10.489 1.00 98.44 84 ALA A N 1
ATOM 607 C CA . ALA A 1 84 ? 1.288 2.168 9.627 1.00 98.44 84 ALA A CA 1
ATOM 608 C C . ALA A 1 84 ? 1.967 2.555 8.304 1.00 98.44 84 ALA A C 1
ATOM 610 O O . ALA A 1 84 ? 3.028 2.019 7.984 1.00 98.44 84 ALA A O 1
ATOM 611 N N . ALA A 1 85 ? 1.430 3.547 7.583 1.00 97.81 85 ALA A N 1
ATOM 612 C CA . ALA A 1 85 ? 1.987 3.998 6.307 1.00 97.81 85 ALA A CA 1
ATOM 613 C C . ALA A 1 85 ? 3.428 4.511 6.443 1.00 97.81 85 ALA A C 1
ATOM 615 O O . ALA A 1 85 ? 4.299 4.118 5.665 1.00 97.81 85 ALA A O 1
ATOM 616 N N . THR A 1 86 ? 3.705 5.331 7.462 1.00 97.75 86 THR A N 1
ATOM 617 C CA . THR A 1 86 ? 5.053 5.865 7.710 1.00 97.75 86 THR A CA 1
ATOM 618 C C . THR A 1 86 ? 6.052 4.740 7.963 1.00 97.75 86 THR A C 1
ATOM 620 O O . THR A 1 86 ? 7.098 4.690 7.316 1.00 97.75 86 THR A O 1
ATOM 623 N N . THR A 1 87 ? 5.701 3.779 8.823 1.00 98.06 87 THR A N 1
ATOM 624 C CA . THR A 1 87 ? 6.600 2.669 9.165 1.00 98.06 87 THR A CA 1
ATOM 625 C C . THR A 1 87 ? 6.928 1.803 7.949 1.00 98.06 87 THR A C 1
ATOM 627 O O . THR A 1 87 ? 8.084 1.420 7.755 1.00 98.06 87 THR A O 1
ATOM 630 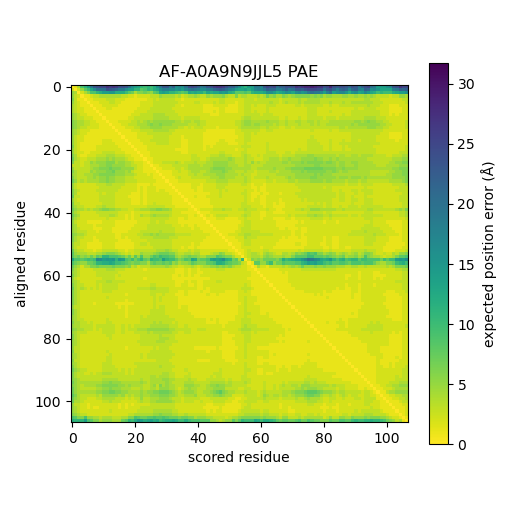N N . VAL A 1 88 ? 5.932 1.498 7.110 1.00 97.12 88 VAL A N 1
ATOM 631 C CA . VAL A 1 88 ? 6.141 0.680 5.905 1.00 97.12 88 VAL A CA 1
ATOM 632 C C . VAL A 1 88 ? 7.059 1.394 4.915 1.00 97.12 88 VAL A C 1
ATOM 634 O O . VAL A 1 88 ? 8.022 0.794 4.437 1.00 97.12 88 VAL A O 1
ATOM 637 N N . ILE A 1 89 ? 6.828 2.684 4.645 1.00 96.25 89 ILE A N 1
ATOM 638 C CA . ILE A 1 89 ? 7.666 3.458 3.717 1.00 96.25 89 ILE A CA 1
ATOM 639 C C . ILE A 1 89 ? 9.096 3.622 4.252 1.00 96.25 89 ILE A C 1
ATOM 641 O O . ILE A 1 89 ? 10.057 3.497 3.493 1.00 96.25 89 ILE A O 1
ATOM 645 N N . GLU A 1 90 ? 9.275 3.849 5.553 1.00 96.19 90 GLU A N 1
ATOM 646 C CA . GLU A 1 90 ? 10.605 3.905 6.168 1.00 96.19 90 GLU A CA 1
ATOM 647 C C . GLU A 1 90 ? 11.348 2.570 6.069 1.00 96.19 90 GLU A C 1
ATOM 649 O O . GLU A 1 90 ? 12.538 2.541 5.749 1.00 96.19 90 GLU A O 1
ATOM 654 N N . ASN A 1 91 ? 10.661 1.451 6.302 1.00 95.38 91 ASN A N 1
ATOM 655 C CA . ASN A 1 91 ? 11.255 0.125 6.157 1.00 95.38 91 ASN A CA 1
ATOM 656 C C . ASN A 1 91 ? 11.617 -0.182 4.701 1.00 95.38 91 ASN A C 1
ATOM 658 O O . ASN A 1 91 ? 12.684 -0.742 4.448 1.00 95.38 91 ASN A O 1
ATOM 662 N N . LEU A 1 92 ? 10.791 0.255 3.747 1.00 95.06 92 LEU A N 1
ATOM 663 C CA . LEU A 1 92 ? 11.079 0.147 2.319 1.00 95.06 92 LEU A CA 1
ATOM 664 C C . LEU A 1 92 ? 12.363 0.904 1.939 1.00 95.06 92 LEU A C 1
ATOM 666 O O . LEU A 1 92 ? 13.185 0.389 1.182 1.00 95.06 92 LEU A O 1
ATOM 670 N N . LYS A 1 93 ? 12.580 2.095 2.512 1.00 94.56 93 LYS A N 1
ATOM 671 C CA . LYS A 1 93 ? 13.807 2.881 2.298 1.00 94.56 93 LYS A CA 1
ATOM 672 C C . LYS A 1 93 ? 15.057 2.183 2.830 1.00 94.56 93 LYS A C 1
ATOM 674 O O . LYS A 1 93 ? 16.093 2.201 2.170 1.00 94.56 93 LYS A O 1
ATOM 679 N N . LYS A 1 94 ? 14.971 1.510 3.984 1.00 95.62 94 LYS A N 1
ATOM 680 C CA . LYS A 1 94 ? 16.107 0.773 4.580 1.00 95.62 94 LYS A CA 1
ATOM 681 C C . LYS A 1 94 ? 16.619 -0.364 3.695 1.00 95.62 94 LYS A C 1
ATOM 683 O O . LYS A 1 94 ? 17.792 -0.709 3.771 1.00 95.62 94 LYS A O 1
ATOM 688 N N . VAL A 1 95 ? 15.756 -0.936 2.857 1.00 94.06 95 VAL A N 1
ATOM 689 C CA . VAL A 1 95 ? 16.111 -2.027 1.934 1.00 94.06 95 VAL A CA 1
ATOM 690 C C . VAL A 1 95 ? 16.474 -1.531 0.529 1.00 94.06 95 VAL A C 1
ATOM 692 O O . VAL A 1 95 ? 16.613 -2.340 -0.383 1.00 94.06 95 VAL A O 1
ATOM 695 N N . GLY A 1 96 ? 16.640 -0.215 0.345 1.00 92.31 96 GLY A N 1
ATOM 696 C CA . GLY A 1 96 ? 17.002 0.399 -0.936 1.00 92.31 96 GLY A CA 1
ATOM 697 C C . GLY A 1 96 ? 15.822 0.646 -1.881 1.00 92.31 96 GLY A C 1
ATOM 698 O O . GLY A 1 96 ? 16.033 1.018 -3.036 1.00 92.31 96 GLY A O 1
ATOM 699 N N . GLY A 1 97 ? 14.588 0.440 -1.415 1.00 91.25 97 GLY A N 1
ATOM 700 C CA . GLY A 1 97 ? 13.389 0.880 -2.117 1.00 91.25 97 GLY A CA 1
ATOM 701 C C . GLY A 1 97 ? 13.187 2.390 -1.978 1.00 91.25 97 GLY A C 1
ATOM 702 O O . GLY A 1 97 ? 13.748 3.035 -1.098 1.00 91.25 97 GLY A O 1
ATOM 703 N N . ASP A 1 98 ? 12.372 2.965 -2.855 1.00 87.81 98 ASP A N 1
ATOM 704 C CA . ASP A 1 98 ? 12.020 4.385 -2.803 1.00 87.81 98 ASP A CA 1
ATOM 705 C C . ASP A 1 98 ? 10.601 4.569 -3.332 1.00 87.81 98 ASP A C 1
ATOM 707 O O . ASP A 1 98 ? 10.146 3.797 -4.178 1.00 87.81 98 ASP A O 1
ATOM 711 N N . GLY A 1 99 ? 9.900 5.572 -2.821 1.00 88.56 99 GLY A N 1
ATOM 712 C CA . GLY A 1 99 ? 8.533 5.863 -3.210 1.00 88.56 99 GLY A CA 1
ATOM 713 C C . GLY A 1 99 ? 7.687 6.447 -2.097 1.00 88.56 99 GLY A C 1
ATOM 714 O O . GLY A 1 99 ? 8.172 6.857 -1.041 1.00 88.56 99 GLY A O 1
ATOM 715 N N . GLY A 1 100 ? 6.391 6.498 -2.367 1.00 91.75 100 GLY A N 1
ATOM 716 C CA . GLY A 1 100 ? 5.404 7.032 -1.444 1.00 91.75 100 GLY A CA 1
ATOM 717 C C . GLY A 1 100 ? 4.064 6.337 -1.596 1.00 91.75 100 GLY A C 1
ATOM 718 O O . GLY A 1 100 ? 3.831 5.596 -2.553 1.00 91.75 100 GLY A O 1
ATOM 719 N N . ALA A 1 101 ? 3.176 6.601 -0.649 1.00 93.88 101 ALA A N 1
ATOM 720 C CA . ALA A 1 101 ? 1.810 6.119 -0.689 1.00 93.88 101 ALA A CA 1
ATOM 721 C C . ALA A 1 101 ? 0.846 7.229 -0.269 1.00 93.88 101 ALA A C 1
ATOM 723 O O . ALA A 1 101 ? 1.186 8.076 0.556 1.00 93.88 101 ALA A O 1
ATOM 724 N N . ILE A 1 102 ? -0.356 7.206 -0.839 1.00 96.06 102 ILE A N 1
ATOM 725 C CA . ILE A 1 102 ? -1.519 7.853 -0.229 1.00 96.06 102 ILE A CA 1
ATOM 726 C C . ILE A 1 102 ? -2.308 6.745 0.451 1.00 96.06 102 ILE A C 1
ATOM 728 O O . ILE A 1 102 ? -2.606 5.736 -0.191 1.00 96.06 102 ILE A O 1
ATOM 732 N N . ALA A 1 103 ? -2.620 6.940 1.727 1.00 97.38 103 ALA A N 1
ATOM 733 C CA . ALA A 1 103 ? -3.422 6.029 2.522 1.00 97.38 103 ALA A CA 1
ATOM 734 C C . ALA A 1 103 ? -4.527 6.810 3.234 1.00 97.38 103 ALA A C 1
ATOM 736 O O . ALA A 1 103 ? -4.290 7.935 3.678 1.00 97.38 103 ALA A O 1
ATOM 737 N N . LEU A 1 104 ? -5.716 6.222 3.309 1.00 97.50 104 LEU A N 1
ATOM 738 C CA . LEU A 1 104 ? -6.875 6.814 3.966 1.00 97.50 104 LEU A CA 1
ATOM 739 C C . LEU A 1 104 ? -7.708 5.702 4.605 1.00 97.50 104 LEU A C 1
ATOM 741 O O . LEU A 1 104 ? -7.993 4.694 3.956 1.00 97.50 104 LEU A O 1
ATOM 745 N N . ASP A 1 105 ? -8.053 5.867 5.874 1.00 96.06 105 ASP A N 1
ATOM 746 C CA . ASP A 1 105 ? -9.008 5.034 6.593 1.00 96.06 105 ASP A CA 1
ATOM 747 C C . ASP A 1 105 ? -10.355 5.756 6.720 1.00 96.06 105 ASP A C 1
ATOM 749 O O . ASP A 1 105 ? -10.565 6.845 6.187 1.00 96.06 105 ASP A O 1
ATOM 753 N N . LYS A 1 106 ? -11.323 5.097 7.352 1.00 90.50 106 LYS A N 1
ATOM 754 C CA . LYS A 1 106 ? -12.702 5.594 7.474 1.00 90.50 106 LYS A CA 1
ATOM 755 C C . LYS A 1 106 ? -12.887 6.734 8.494 1.00 90.50 106 LYS A C 1
ATOM 757 O O . LYS A 1 106 ? -14.035 7.115 8.722 1.00 90.50 106 LYS A O 1
ATOM 762 N N . TYR A 1 107 ? -11.821 7.215 9.144 1.00 85.44 107 TYR A N 1
ATOM 763 C CA . TYR A 1 107 ? -11.887 8.132 10.290 1.00 85.44 107 TYR A CA 1
ATOM 764 C C . TYR A 1 107 ? -11.068 9.408 10.095 1.00 85.44 107 TYR A C 1
ATOM 766 O O . TYR A 1 107 ? -9.981 9.344 9.488 1.00 85.44 107 TYR A O 1
#

pLDDT: mean 94.06, std 6.54, range [59.25, 98.5]

Foldseek 3Di:
DPDWDKDWDADPVLFIDIAIDDPPDDPDDPPDDFQRVPELQQWYGDSVFKTKGWDFDRVLSVVLSLRVQLRCCCVPVVDHSVVSQVVSQVVSVVVVGHTHMDMDGSD

Radius of gyration: 13.33 Å; Cα contacts (8 Å, |Δi|>4): 229; chains: 1; bounding box: 38×18×39 Å